Protein AF-A0A7Y8HUL1-F1 (afdb_monomer_lite)

Radius of gyration: 12.6 Å; chains: 1; bounding box: 38×19×30 Å

pLDDT: mean 94.22, std 7.66, range [53.25, 98.19]

Sequence (68 aa):
HSTNELLLDPDVNGVKTGYTSKAGRCLIASMFKDGHRLLLVGLNVMDQWEQASRLLHYGHAVLQGAKG

Foldseek 3Di:
DDPDPLVVDVQKDDDDWDDDPVWATWGWTWGHDPNDIDIDTDTNDPCCNVVVVVVVVVVVVVVVVVVD

Secondary structure (DSSP, 8-state):
----GGGGSTTEEEEEEEEETTTEEEEEEEEEETTEEEEEEESS-TTHHHHHHHHHHHHHHHHHHTT-

Structure (mmCIF, N/CA/C/O backbone):
data_AF-A0A7Y8HUL1-F1
#
_entry.id   AF-A0A7Y8HUL1-F1
#
loop_
_atom_site.group_PDB
_atom_site.id
_atom_site.type_symbol
_atom_site.label_atom_id
_atom_site.label_alt_id
_atom_site.label_comp_id
_atom_site.label_asym_id
_atom_site.label_entity_id
_atom_site.label_seq_id
_atom_site.pdbx_PDB_ins_code
_atom_site.Cartn_x
_atom_site.Cartn_y
_atom_site.Cartn_z
_atom_site.occupancy
_atom_site.B_iso_or_equiv
_atom_site.auth_seq_id
_atom_site.auth_comp_id
_atom_site.auth_asym_id
_atom_site.auth_atom_id
_atom_site.pdbx_PDB_model_num
ATOM 1 N N . HIS A 1 1 ? 11.083 8.885 4.811 1.00 77.69 1 HIS A N 1
ATOM 2 C CA . HIS A 1 1 ? 10.476 9.184 3.496 1.00 77.69 1 HIS A CA 1
ATOM 3 C C . HIS A 1 1 ? 9.881 7.891 2.942 1.00 77.69 1 HIS A C 1
ATOM 5 O O . HIS A 1 1 ? 10.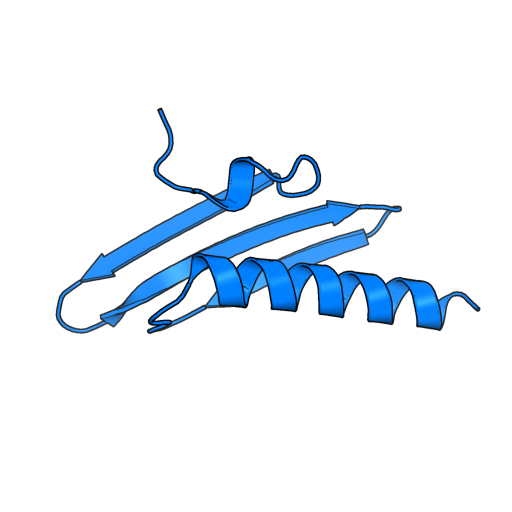567 6.878 2.986 1.00 77.69 1 HIS A O 1
ATOM 11 N N . SER A 1 2 ? 8.606 7.893 2.542 1.00 90.12 2 SER A N 1
ATOM 12 C CA . SER A 1 2 ? 7.879 6.722 2.020 1.00 90.12 2 SER A CA 1
ATOM 13 C C . SER A 1 2 ? 7.460 6.991 0.578 1.00 90.12 2 SER A C 1
ATOM 15 O O . SER A 1 2 ? 7.111 8.121 0.259 1.00 90.12 2 SER A O 1
ATOM 17 N N . THR A 1 3 ? 7.469 5.961 -0.271 1.00 90.00 3 THR A N 1
ATOM 18 C CA . THR A 1 3 ? 6.964 6.035 -1.655 1.00 90.00 3 THR A CA 1
ATOM 19 C C . THR A 1 3 ? 5.480 5.682 -1.769 1.00 90.00 3 THR A C 1
ATOM 21 O O . THR A 1 3 ? 4.955 5.607 -2.874 1.00 90.00 3 THR A O 1
ATOM 24 N N . ASN A 1 4 ? 4.805 5.402 -0.649 1.00 94.62 4 ASN A N 1
ATOM 25 C CA . ASN A 1 4 ? 3.377 5.109 -0.633 1.00 94.62 4 ASN A CA 1
ATOM 26 C C . ASN A 1 4 ? 2.560 6.408 -0.570 1.00 94.62 4 ASN A C 1
ATOM 28 O O . ASN A 1 4 ? 2.411 6.979 0.509 1.00 94.62 4 ASN A O 1
ATOM 32 N N . GLU A 1 5 ?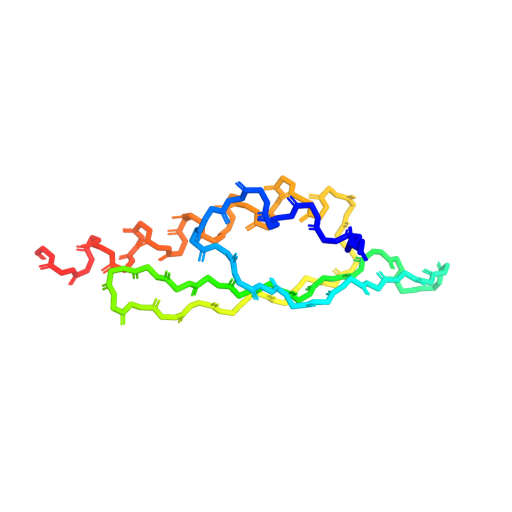 2.024 6.845 -1.712 1.00 96.00 5 GLU A N 1
ATOM 33 C CA . GLU A 1 5 ? 1.216 8.071 -1.820 1.00 96.00 5 GLU A CA 1
ATOM 34 C C . GLU A 1 5 ? -0.133 7.966 -1.098 1.00 96.00 5 GLU A C 1
ATOM 36 O O . GLU A 1 5 ? -0.706 8.982 -0.715 1.00 96.00 5 GLU A O 1
ATOM 41 N N . LEU A 1 6 ? -0.616 6.749 -0.818 1.00 96.81 6 LEU A N 1
ATOM 42 C CA . LEU A 1 6 ? -1.871 6.569 -0.087 1.00 96.81 6 LEU A CA 1
ATOM 43 C C . LEU A 1 6 ? -1.790 7.003 1.380 1.00 96.81 6 LEU A C 1
ATOM 45 O O . LEU A 1 6 ? -2.827 7.192 1.997 1.00 96.81 6 LEU A O 1
ATOM 49 N N . LEU A 1 7 ? -0.589 7.189 1.940 1.00 96.56 7 LEU A N 1
ATOM 50 C CA . LEU A 1 7 ? -0.415 7.653 3.324 1.00 96.56 7 LEU A CA 1
ATOM 51 C C . LEU A 1 7 ? -0.845 9.116 3.538 1.00 96.56 7 LEU A C 1
ATOM 53 O O . LEU A 1 7 ? -0.790 9.605 4.663 1.00 96.56 7 LEU A O 1
ATOM 57 N N . LEU A 1 8 ? -1.239 9.823 2.473 1.00 95.38 8 LEU A N 1
ATOM 58 C CA . LEU A 1 8 ? -1.904 11.125 2.568 1.00 95.38 8 LEU A CA 1
ATOM 59 C C . LEU A 1 8 ? -3.336 11.006 3.117 1.00 95.38 8 LEU A C 1
ATOM 61 O O . LEU A 1 8 ? -3.858 11.975 3.663 1.00 95.38 8 LEU A O 1
ATOM 65 N N . ASP A 1 9 ? -3.962 9.836 2.979 1.00 96.75 9 ASP A N 1
ATOM 66 C CA . ASP A 1 9 ? -5.239 9.517 3.609 1.00 96.75 9 ASP A CA 1
ATOM 67 C C . ASP A 1 9 ? -4.986 9.055 5.061 1.00 96.75 9 ASP A C 1
ATOM 69 O O . ASP A 1 9 ? -4.276 8.064 5.261 1.00 96.75 9 ASP A O 1
ATOM 73 N N . PRO A 1 10 ? -5.546 9.732 6.083 1.00 96.75 10 PRO A N 1
ATOM 74 C CA . PRO A 1 10 ? -5.315 9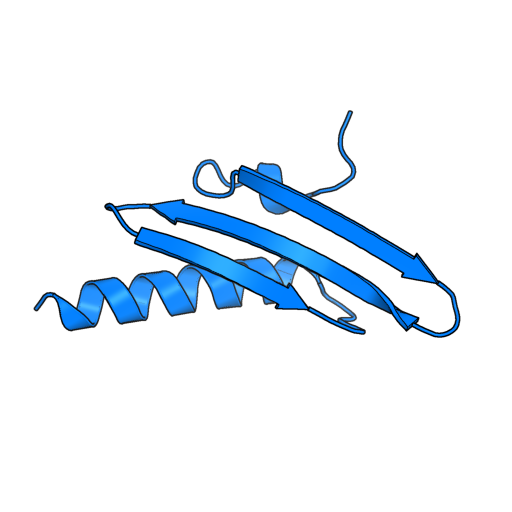.391 7.489 1.00 96.75 10 PRO A CA 1
ATOM 75 C C . PRO A 1 10 ? -5.861 8.013 7.890 1.00 96.75 10 PRO A C 1
ATOM 77 O O . PRO A 1 10 ? -5.409 7.448 8.887 1.00 96.75 10 PRO A O 1
ATOM 80 N N . ASP A 1 11 ? -6.806 7.461 7.127 1.00 97.56 11 ASP A N 1
ATOM 81 C CA . ASP A 1 11 ? -7.388 6.145 7.388 1.00 97.56 11 ASP A CA 1
ATOM 82 C C . ASP A 1 11 ? -6.522 5.008 6.803 1.00 97.56 11 ASP A C 1
ATOM 84 O O . ASP A 1 11 ? -6.712 3.831 7.137 1.00 97.56 11 ASP A O 1
ATOM 88 N N . VAL A 1 12 ? -5.545 5.332 5.943 1.00 97.69 12 VAL A N 1
ATOM 89 C CA . VAL A 1 12 ? -4.607 4.379 5.335 1.00 97.69 12 VAL A CA 1
ATOM 90 C C . VAL A 1 12 ? -3.320 4.295 6.153 1.00 97.69 12 VAL A C 1
ATOM 92 O O . VAL A 1 12 ? -2.637 5.279 6.406 1.00 97.69 12 VAL A O 1
ATOM 95 N N . ASN A 1 13 ? -2.924 3.076 6.521 1.00 94.69 13 ASN A N 1
ATOM 96 C CA . ASN A 1 13 ? -1.779 2.831 7.407 1.00 94.69 13 ASN A CA 1
ATOM 97 C C . ASN A 1 13 ? -0.649 1.998 6.777 1.00 94.69 13 ASN A C 1
ATOM 99 O O . ASN A 1 13 ? 0.272 1.579 7.476 1.00 94.69 13 ASN A O 1
ATOM 103 N N . GLY A 1 14 ? -0.682 1.743 5.466 1.00 92.75 14 GLY A N 1
ATOM 104 C CA . GLY A 1 14 ? 0.336 0.935 4.791 1.00 92.75 14 GLY A CA 1
ATOM 105 C C . GLY A 1 14 ? -0.071 0.485 3.385 1.00 92.75 14 GLY A C 1
ATOM 106 O O . GLY A 1 14 ? -1.039 0.994 2.834 1.00 92.75 14 GLY A O 1
ATOM 107 N N . VAL A 1 15 ? 0.629 -0.461 2.749 1.00 92.38 15 VAL A N 1
ATOM 108 C CA . VAL A 1 15 ? 1.751 -1.266 3.272 1.00 92.38 15 VAL A CA 1
ATOM 109 C C . VAL A 1 15 ? 2.986 -1.174 2.375 1.00 92.38 15 VAL A C 1
ATOM 111 O O . VAL A 1 15 ? 4.029 -0.714 2.833 1.00 92.38 15 VAL A O 1
ATOM 114 N N . LYS A 1 16 ? 2.923 -1.600 1.109 1.00 96.38 16 LYS A N 1
ATOM 115 C CA . LYS A 1 16 ? 4.123 -1.687 0.263 1.00 96.38 16 LYS A CA 1
ATOM 116 C C . LYS A 1 16 ? 3.812 -1.519 -1.215 1.00 96.38 16 LYS A C 1
ATOM 118 O O . LYS A 1 16 ? 2.867 -2.098 -1.732 1.00 96.38 16 LYS A O 1
ATOM 123 N N . THR A 1 17 ? 4.683 -0.787 -1.895 1.00 96.56 17 THR A N 1
ATOM 124 C CA . THR A 1 17 ? 4.719 -0.633 -3.354 1.00 96.56 17 THR A CA 1
ATOM 125 C C . THR A 1 17 ? 5.746 -1.574 -3.983 1.00 96.56 17 THR A C 1
ATOM 127 O O . THR A 1 17 ? 6.757 -1.902 -3.358 1.00 96.56 17 THR A O 1
ATOM 130 N N . GLY A 1 18 ? 5.553 -1.987 -5.228 1.00 96.06 18 GLY A N 1
ATOM 131 C CA . GLY A 1 18 ? 6.511 -2.803 -5.969 1.00 96.06 18 GLY A CA 1
ATOM 132 C C . GLY A 1 18 ? 6.445 -2.515 -7.461 1.00 96.06 18 GLY A C 1
ATOM 133 O O . GLY A 1 18 ? 5.376 -2.240 -7.994 1.00 96.06 18 GLY A O 1
ATOM 134 N N . TYR A 1 19 ? 7.589 -2.572 -8.135 1.00 96.88 19 TYR A N 1
ATOM 135 C CA . TYR A 1 19 ? 7.645 -2.446 -9.586 1.00 96.88 19 TYR A CA 1
ATOM 136 C C . TYR A 1 19 ? 8.784 -3.284 -10.157 1.00 96.88 19 TYR A C 1
ATOM 138 O O . TYR A 1 19 ? 9.910 -3.233 -9.664 1.00 96.88 19 TYR A O 1
ATOM 146 N N . THR A 1 20 ? 8.493 -4.024 -11.223 1.00 97.44 20 THR A N 1
ATOM 147 C CA . THR A 1 20 ? 9.495 -4.566 -12.148 1.00 97.44 20 THR A CA 1
ATOM 148 C C . THR A 1 20 ? 8.951 -4.453 -13.568 1.00 97.44 20 THR A C 1
ATOM 150 O O . THR A 1 20 ? 7.737 -4.394 -13.759 1.00 97.44 20 THR A O 1
ATOM 153 N N . SER A 1 21 ? 9.820 -4.490 -14.578 1.00 97.44 21 SER A N 1
ATOM 154 C CA . SER A 1 21 ? 9.382 -4.459 -15.981 1.00 97.44 21 SER A CA 1
ATOM 155 C C . SER A 1 21 ? 8.456 -5.622 -16.359 1.00 97.44 21 SER A C 1
ATOM 157 O O . SER A 1 21 ? 7.606 -5.457 -17.224 1.00 97.44 21 SER A O 1
ATOM 159 N N . LYS A 1 22 ? 8.592 -6.786 -15.707 1.00 97.81 22 LYS A N 1
ATOM 160 C CA . LYS A 1 22 ? 7.761 -7.972 -15.976 1.00 97.81 22 LYS A CA 1
ATOM 161 C C . LYS A 1 22 ? 6.450 -7.993 -15.189 1.00 97.81 22 LYS A C 1
ATOM 163 O O . LYS A 1 22 ? 5.460 -8.501 -15.697 1.00 97.81 22 LYS A O 1
ATOM 168 N N . ALA A 1 23 ? 6.451 -7.496 -13.952 1.00 97.00 23 ALA A N 1
ATOM 169 C CA . ALA A 1 23 ? 5.279 -7.535 -13.071 1.00 97.00 23 ALA A CA 1
ATOM 170 C C . ALA A 1 23 ? 4.384 -6.291 -13.188 1.00 97.00 23 ALA A C 1
ATOM 172 O O . ALA A 1 23 ? 3.251 -6.305 -12.713 1.00 97.00 23 ALA A O 1
ATOM 173 N N . GLY A 1 24 ? 4.903 -5.209 -13.773 1.00 97.38 24 GLY A N 1
ATOM 174 C CA . GLY A 1 24 ? 4.254 -3.908 -13.728 1.00 97.38 24 GLY A CA 1
ATOM 175 C C . GLY A 1 24 ? 4.220 -3.340 -12.310 1.00 97.38 24 GLY A C 1
ATOM 176 O O . GLY A 1 24 ? 5.062 -3.658 -11.464 1.00 97.38 24 GLY A O 1
ATOM 177 N N . ARG A 1 25 ? 3.259 -2.447 -12.072 1.00 97.19 25 ARG A N 1
ATOM 178 C CA . ARG A 1 25 ? 3.039 -1.755 -10.797 1.00 97.19 25 ARG A CA 1
ATOM 179 C C . ARG A 1 25 ? 2.204 -2.616 -9.848 1.00 97.19 25 ARG A C 1
ATOM 181 O O . ARG A 1 25 ? 1.073 -2.967 -10.164 1.00 97.19 25 ARG A O 1
ATOM 188 N N . CYS A 1 26 ? 2.752 -2.948 -8.687 1.00 97.69 26 CYS A N 1
ATOM 189 C CA . CYS A 1 26 ? 2.075 -3.710 -7.641 1.00 97.69 26 CYS A CA 1
ATOM 190 C C . CYS A 1 26 ? 1.984 -2.888 -6.352 1.00 97.69 26 CYS A C 1
ATOM 192 O O . CYS A 1 26 ? 2.884 -2.114 -6.017 1.00 97.69 26 CYS A O 1
ATOM 194 N N . LEU A 1 27 ? 0.914 -3.099 -5.593 1.00 97.19 27 LEU A N 1
ATOM 195 C CA . LEU A 1 27 ? 0.641 -2.372 -4.360 1.00 97.19 27 LEU A CA 1
ATOM 196 C C . LEU A 1 27 ? -0.120 -3.259 -3.376 1.00 97.19 27 LEU A C 1
ATOM 198 O O . LEU A 1 27 ? -1.102 -3.897 -3.734 1.00 97.19 27 LEU A O 1
ATOM 202 N N . ILE A 1 28 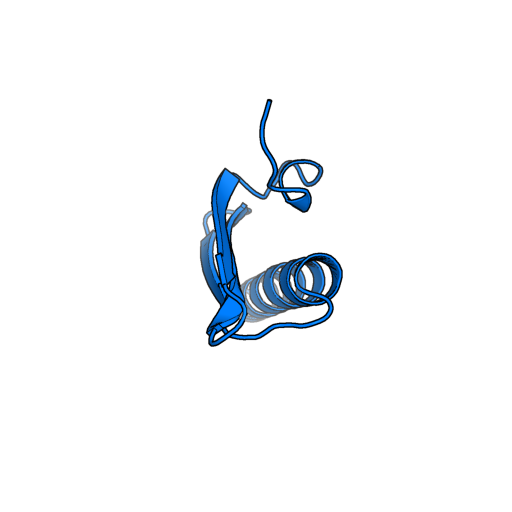? 0.305 -3.245 -2.118 1.00 97.88 28 ILE A N 1
ATOM 203 C CA . ILE A 1 28 ? -0.484 -3.722 -0.986 1.00 97.88 28 ILE A CA 1
ATOM 204 C C . ILE A 1 28 ? -0.824 -2.505 -0.135 1.00 97.88 28 ILE A C 1
ATOM 206 O O . ILE A 1 28 ? 0.087 -1.803 0.315 1.00 97.88 28 ILE A O 1
ATOM 210 N N . ALA A 1 29 ? -2.112 -2.267 0.094 1.00 97.88 29 ALA A N 1
ATOM 211 C CA . ALA A 1 29 ? -2.614 -1.153 0.888 1.00 97.88 29 ALA A CA 1
ATOM 212 C C . ALA A 1 29 ? -3.503 -1.646 2.035 1.00 97.88 29 ALA A C 1
ATOM 214 O O . ALA A 1 29 ? -4.213 -2.639 1.888 1.00 97.88 29 ALA A O 1
ATOM 215 N N . SER A 1 30 ? -3.456 -0.962 3.178 1.00 98.06 30 SER A N 1
ATOM 216 C CA . SER A 1 30 ? -4.269 -1.287 4.355 1.00 98.06 30 SER A CA 1
ATOM 217 C C . SER A 1 30 ? -4.966 -0.036 4.873 1.00 98.06 30 SER A C 1
ATOM 219 O O . SER A 1 30 ? -4.332 1.009 5.003 1.00 98.06 30 SER A O 1
ATOM 221 N N . MET A 1 31 ? -6.254 -0.162 5.188 1.00 98.19 31 MET A N 1
ATOM 222 C CA . MET A 1 31 ? -7.086 0.889 5.774 1.00 98.19 31 MET A CA 1
ATOM 223 C C . MET A 1 31 ? -7.677 0.397 7.091 1.00 98.19 31 MET A C 1
ATOM 225 O O . MET A 1 31 ? -8.088 -0.763 7.190 1.00 98.19 31 MET A O 1
ATOM 229 N N . PHE A 1 32 ? -7.723 1.263 8.100 1.00 97.25 32 PHE A N 1
ATOM 230 C CA . PHE A 1 32 ? -8.456 1.006 9.335 1.00 97.25 32 PHE A CA 1
ATOM 231 C C . PHE A 1 32 ? -9.382 2.177 9.644 1.00 97.25 32 PHE A C 1
ATOM 233 O O . PHE A 1 32 ? -8.908 3.268 9.936 1.00 97.25 32 PHE A O 1
ATOM 240 N N . LYS A 1 33 ? -10.692 1.934 9.585 1.00 95.31 33 LYS A N 1
ATOM 241 C CA . LYS A 1 33 ? -11.722 2.960 9.758 1.00 95.31 33 LYS A CA 1
ATOM 242 C C . LYS A 1 33 ? -12.987 2.357 10.357 1.00 95.31 33 LYS A C 1
ATOM 244 O O . LYS A 1 33 ? -13.368 1.248 9.987 1.00 95.31 33 LYS A O 1
ATOM 249 N N . ASP A 1 34 ? -13.605 3.058 11.308 1.00 94.56 34 ASP A N 1
ATOM 250 C CA . ASP A 1 34 ? -14.890 2.691 11.926 1.00 94.56 34 ASP A CA 1
ATOM 251 C C . ASP A 1 34 ? -14.964 1.234 12.433 1.00 94.56 34 ASP A C 1
ATOM 253 O O . ASP A 1 34 ? -15.975 0.535 12.290 1.00 94.56 34 ASP A O 1
ATOM 257 N N . GLY A 1 35 ? -13.856 0.757 13.013 1.00 94.31 35 GLY A N 1
ATOM 258 C CA . GLY A 1 35 ? -13.717 -0.603 13.545 1.00 94.31 35 GLY A CA 1
ATOM 259 C C . GLY A 1 35 ? -13.453 -1.689 12.495 1.00 94.31 35 GLY A C 1
ATOM 260 O O . GLY A 1 35 ? -13.320 -2.856 12.858 1.00 94.31 35 GLY A O 1
ATOM 261 N N . HIS A 1 36 ? -13.330 -1.337 11.214 1.00 94.38 36 HIS A N 1
ATOM 262 C CA . HIS A 1 36 ? -13.023 -2.267 10.130 1.00 94.38 36 HIS A CA 1
ATOM 263 C C . HIS A 1 36 ? -11.591 -2.128 9.639 1.00 94.38 36 HIS A C 1
ATOM 265 O O . HIS A 1 36 ? -11.062 -1.026 9.511 1.00 94.38 36 HIS A O 1
ATOM 271 N N . ARG A 1 37 ? -10.983 -3.267 9.299 1.00 96.00 37 ARG A N 1
ATOM 272 C CA . ARG A 1 37 ? -9.696 -3.329 8.609 1.00 96.00 37 ARG A CA 1
ATOM 273 C C . ARG A 1 37 ? -9.893 -3.876 7.202 1.00 96.00 37 ARG A C 1
ATOM 275 O O . ARG A 1 37 ? -10.427 -4.970 7.047 1.00 96.00 37 ARG A O 1
ATOM 282 N N . LEU A 1 38 ? -9.418 -3.137 6.205 1.00 97.75 38 LEU A N 1
ATOM 283 C CA . LEU A 1 38 ? -9.398 -3.557 4.807 1.00 97.75 38 LEU A CA 1
ATOM 284 C C . LEU A 1 38 ? -7.953 -3.766 4.359 1.00 97.75 38 LEU A C 1
ATOM 286 O O . LEU A 1 38 ? -7.074 -2.980 4.714 1.00 97.75 38 LEU A O 1
ATOM 290 N N . LEU A 1 39 ? -7.726 -4.805 3.557 1.00 97.94 39 LEU A N 1
ATOM 291 C CA . LEU A 1 39 ? -6.462 -5.063 2.875 1.00 97.94 39 LEU A CA 1
ATOM 292 C C . LEU A 1 39 ? -6.736 -5.174 1.375 1.00 97.94 39 LEU A C 1
ATOM 294 O O . LEU A 1 39 ? -7.537 -6.005 0.953 1.00 97.94 39 LEU A O 1
ATOM 298 N N . LEU A 1 40 ? -6.061 -4.353 0.578 1.00 98.00 40 LEU A N 1
ATOM 299 C CA . LEU A 1 40 ? -6.125 -4.388 -0.877 1.00 98.00 40 LEU A CA 1
ATOM 300 C C . LEU A 1 40 ? -4.790 -4.880 -1.433 1.00 98.00 40 LEU A C 1
ATOM 302 O O . LEU A 1 40 ? -3.739 -4.345 -1.083 1.00 98.00 40 LEU A O 1
ATOM 306 N N . VAL A 1 41 ? -4.842 -5.860 -2.335 1.00 98.12 41 VAL A N 1
ATOM 307 C CA . VAL A 1 41 ? -3.687 -6.329 -3.108 1.00 98.12 41 VAL A CA 1
ATOM 308 C C . VAL A 1 41 ? -3.943 -6.033 -4.581 1.00 98.12 41 VAL A C 1
ATOM 310 O O . VAL A 1 41 ? -4.827 -6.623 -5.195 1.00 98.12 41 VAL A O 1
ATOM 313 N N . GLY A 1 42 ? -3.171 -5.108 -5.140 1.00 97.38 42 GLY A N 1
ATOM 314 C CA . GLY A 1 42 ? -3.161 -4.769 -6.557 1.00 97.38 42 GLY A CA 1
ATOM 315 C C . GLY A 1 42 ? -1.929 -5.348 -7.246 1.00 97.38 42 GLY A C 1
ATOM 316 O O . GLY A 1 42 ? -0.800 -5.115 -6.807 1.00 97.38 42 GLY A O 1
ATOM 317 N N . LEU A 1 43 ? -2.144 -6.073 -8.343 1.00 97.81 43 LEU A N 1
ATOM 318 C CA . LEU A 1 43 ? -1.093 -6.606 -9.209 1.00 97.81 43 LEU A CA 1
ATOM 319 C C . LEU A 1 43 ? -1.238 -5.997 -10.604 1.00 97.81 43 LEU A C 1
ATOM 321 O O . LEU A 1 43 ? -2.339 -5.990 -11.149 1.00 97.81 43 LEU A O 1
ATOM 325 N N . ASN A 1 44 ? -0.134 -5.504 -11.168 1.00 97.50 44 ASN A N 1
ATOM 326 C CA . ASN A 1 44 ? -0.088 -4.848 -12.478 1.00 97.50 44 ASN A CA 1
ATOM 327 C C . ASN A 1 44 ? -1.153 -3.741 -12.673 1.00 97.50 44 ASN A C 1
ATOM 329 O O . ASN A 1 44 ? -1.906 -3.735 -13.647 1.00 97.50 44 ASN A O 1
ATOM 333 N N . VAL A 1 45 ? -1.231 -2.799 -11.732 1.00 95.81 45 VAL A N 1
ATOM 334 C CA . VAL A 1 45 ? -2.207 -1.700 -11.732 1.00 95.81 45 VAL A CA 1
ATOM 335 C C . VAL A 1 45 ? -1.559 -0.424 -12.272 1.00 95.81 45 VAL A C 1
ATOM 337 O O . VAL A 1 45 ? -0.679 0.144 -11.631 1.00 95.81 45 VAL A O 1
ATOM 340 N N . MET A 1 46 ? -1.996 0.040 -13.446 1.00 89.31 46 MET A N 1
ATOM 341 C CA . MET A 1 46 ? -1.459 1.245 -14.105 1.00 89.31 46 MET A CA 1
ATOM 342 C C . MET A 1 46 ? -1.605 2.499 -13.228 1.00 89.31 46 MET A C 1
ATOM 344 O O . MET A 1 46 ? -0.595 3.119 -12.891 1.00 89.31 46 MET A O 1
ATOM 348 N N . ASP A 1 47 ? -2.828 2.784 -12.769 1.00 94.38 47 ASP A N 1
ATOM 349 C CA . ASP A 1 47 ? -3.161 3.931 -11.911 1.00 94.38 47 ASP A CA 1
ATOM 350 C C . ASP A 1 47 ? -3.322 3.496 -10.449 1.00 94.38 47 ASP A C 1
ATOM 352 O O . ASP A 1 47 ? -4.366 3.687 -9.822 1.00 94.38 47 ASP A O 1
ATOM 356 N N . GLN A 1 48 ? -2.287 2.841 -9.906 1.00 95.06 48 GLN A N 1
ATOM 357 C CA . GLN A 1 48 ? -2.349 2.158 -8.605 1.00 95.06 48 GLN A CA 1
ATOM 358 C C . GLN A 1 48 ? -2.856 3.038 -7.453 1.00 95.06 48 GLN A C 1
ATOM 360 O O . GLN A 1 48 ? -3.475 2.516 -6.534 1.00 95.06 48 GLN A O 1
ATOM 365 N N . TRP A 1 49 ? -2.624 4.352 -7.497 1.00 96.12 49 TRP A N 1
ATOM 366 C CA . TRP A 1 49 ? -3.037 5.282 -6.445 1.00 96.12 49 TRP A CA 1
ATOM 367 C C . TRP A 1 49 ? -4.524 5.602 -6.493 1.00 96.12 49 TRP A C 1
ATOM 369 O O . TRP A 1 49 ? -5.225 5.397 -5.503 1.00 96.12 49 TRP A O 1
ATOM 379 N N . GLU A 1 50 ? -5.017 6.038 -7.653 1.00 96.88 50 GLU A N 1
ATOM 380 C CA . GLU A 1 50 ? -6.434 6.342 -7.839 1.00 96.88 50 GLU A CA 1
ATOM 381 C C . GLU A 1 50 ? -7.281 5.083 -7.633 1.00 96.88 50 GLU A C 1
ATOM 383 O O . GLU A 1 50 ? -8.252 5.094 -6.875 1.00 96.88 50 GLU A O 1
ATOM 388 N N . GLN A 1 51 ? -6.878 3.967 -8.249 1.00 96.81 51 GLN A N 1
ATOM 389 C CA . GLN A 1 51 ? -7.614 2.709 -8.155 1.00 96.81 51 GLN A CA 1
ATOM 390 C C . GLN A 1 51 ? -7.650 2.187 -6.717 1.00 96.81 51 GLN A C 1
ATOM 392 O O . GLN A 1 51 ? -8.712 1.795 -6.237 1.00 96.81 51 GLN A O 1
ATOM 397 N N . ALA A 1 52 ? -6.522 2.212 -6.000 1.00 97.44 52 ALA A N 1
ATOM 398 C CA . ALA A 1 52 ? -6.492 1.726 -4.627 1.00 97.44 52 ALA A CA 1
ATOM 399 C C . ALA A 1 52 ? -7.290 2.609 -3.667 1.00 97.44 52 ALA A C 1
ATOM 401 O O . ALA A 1 52 ? -8.026 2.072 -2.841 1.00 97.44 52 ALA A O 1
ATOM 402 N N . SER A 1 53 ? -7.196 3.935 -3.800 1.00 97.38 53 SER A N 1
ATOM 403 C CA . SER A 1 53 ? -7.999 4.869 -3.005 1.00 97.38 53 SER A CA 1
ATOM 404 C C . SER A 1 53 ? -9.496 4.617 -3.218 1.00 97.38 53 SER A C 1
ATOM 406 O O . SER A 1 53 ? -10.224 4.359 -2.257 1.00 97.38 53 SER A O 1
ATOM 408 N N . ARG A 1 54 ? -9.938 4.553 -4.482 1.00 97.69 54 ARG A N 1
ATOM 409 C CA . ARG A 1 54 ? -11.340 4.292 -4.834 1.00 97.69 54 ARG A CA 1
ATOM 410 C C . ARG A 1 54 ? -11.839 2.947 -4.311 1.00 97.69 54 ARG A C 1
ATOM 412 O O . ARG A 1 54 ? -12.942 2.882 -3.777 1.00 97.69 54 ARG A O 1
ATOM 419 N N . LEU A 1 55 ? -11.050 1.879 -4.445 1.00 97.94 55 LEU A N 1
ATOM 420 C CA . LEU A 1 55 ? -11.441 0.539 -3.993 1.00 97.94 55 LEU A CA 1
ATOM 421 C C . LEU A 1 55 ? -11.502 0.425 -2.466 1.00 97.94 55 LEU A C 1
ATOM 423 O O . LEU A 1 55 ? -12.423 -0.207 -1.950 1.00 97.94 55 LEU A O 1
ATOM 427 N N . LEU A 1 56 ? -10.567 1.044 -1.740 1.00 97.81 56 LEU A N 1
ATOM 428 C CA . LEU A 1 56 ? -10.594 1.061 -0.276 1.00 97.81 56 LEU A CA 1
ATOM 429 C C . LEU A 1 56 ? -11.820 1.822 0.247 1.00 97.81 56 LEU A C 1
ATOM 431 O O . LEU A 1 56 ? -12.532 1.305 1.108 1.00 97.81 56 LEU A O 1
ATOM 435 N N . HIS A 1 57 ? -12.119 3.003 -0.306 1.00 97.56 57 HIS A N 1
ATOM 436 C CA . HIS A 1 57 ? -13.309 3.772 0.082 1.00 97.56 57 HIS A CA 1
ATOM 437 C C . HIS A 1 57 ? -14.609 3.078 -0.319 1.00 97.56 57 HIS A C 1
ATOM 439 O O . HIS A 1 57 ? -15.557 3.080 0.463 1.00 97.56 57 HIS A O 1
ATOM 445 N N . TYR A 1 58 ? -14.648 2.430 -1.486 1.00 97.81 58 TYR A N 1
ATOM 446 C CA . TYR A 1 58 ? -15.788 1.609 -1.890 1.00 97.81 58 TYR A CA 1
ATOM 447 C C . TYR A 1 58 ? -16.022 0.453 -0.911 1.00 97.81 58 TYR A C 1
ATOM 449 O O . TYR A 1 58 ? -17.132 0.290 -0.407 1.00 97.81 58 TYR A O 1
ATOM 457 N N . GLY A 1 59 ? -14.978 -0.316 -0.585 1.00 96.94 59 GLY A N 1
ATOM 458 C CA . GLY A 1 59 ? -15.076 -1.414 0.376 1.00 96.94 59 GLY A CA 1
ATOM 459 C C . GLY A 1 59 ? -15.548 -0.935 1.750 1.00 96.94 59 GLY A C 1
ATOM 460 O O . GLY A 1 59 ? -16.398 -1.573 2.367 1.00 96.94 59 GLY A O 1
ATOM 461 N N . HIS A 1 60 ? -15.056 0.220 2.206 1.00 96.62 60 HIS A N 1
ATOM 462 C CA . HIS A 1 60 ? -15.523 0.830 3.445 1.00 96.62 60 HIS A CA 1
ATOM 463 C C . HIS A 1 60 ? -17.010 1.216 3.375 1.00 96.62 60 HIS A C 1
ATOM 465 O O . HIS A 1 60 ? -17.767 0.879 4.282 1.00 96.62 60 HIS A O 1
ATOM 471 N N . ALA A 1 61 ? -17.454 1.871 2.298 1.00 96.25 61 ALA A N 1
ATOM 472 C CA . ALA A 1 61 ? -18.853 2.265 2.117 1.00 96.25 61 ALA A CA 1
ATOM 473 C C . ALA A 1 61 ? -19.807 1.058 2.118 1.00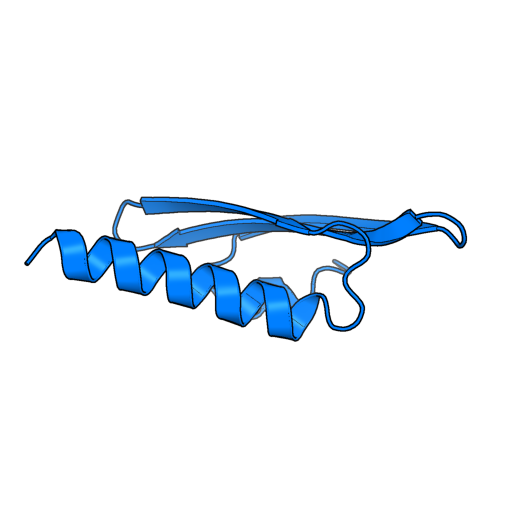 96.25 61 ALA A C 1
ATOM 475 O O . ALA A 1 61 ? -20.867 1.114 2.740 1.00 96.25 61 ALA A O 1
ATOM 476 N N . VAL A 1 62 ? -19.406 -0.054 1.494 1.00 96.12 62 VAL A N 1
ATOM 477 C CA . VAL A 1 62 ? -20.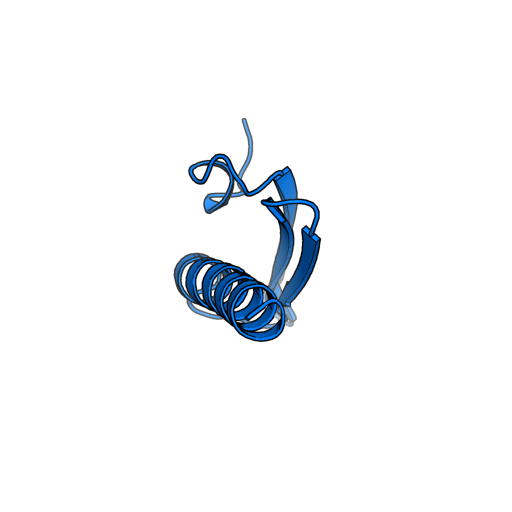168 -1.314 1.522 1.00 96.12 62 VAL A CA 1
ATOM 478 C C . VAL A 1 62 ? -20.300 -1.854 2.951 1.00 96.12 62 VAL A C 1
ATOM 480 O O . VAL A 1 62 ? -21.390 -2.261 3.350 1.00 96.12 62 VAL A O 1
ATOM 483 N N . LEU A 1 63 ? -19.226 -1.819 3.748 1.00 93.06 63 LEU A N 1
ATOM 484 C CA . LEU A 1 63 ? -19.259 -2.264 5.148 1.00 93.06 63 LEU A CA 1
ATOM 485 C C . LEU A 1 63 ? -20.134 -1.370 6.040 1.00 93.06 63 LEU A C 1
ATOM 487 O O . LEU A 1 63 ? -20.761 -1.880 6.965 1.00 93.06 63 LEU A O 1
ATOM 491 N N . GLN A 1 64 ? -20.209 -0.066 5.762 1.00 87.69 64 GLN A N 1
ATOM 492 C CA . GLN A 1 64 ? -21.116 0.844 6.473 1.00 87.69 64 GLN A CA 1
ATOM 493 C C . GLN A 1 64 ? -22.582 0.600 6.104 1.00 87.69 64 GLN A C 1
ATOM 495 O O . GLN A 1 64 ? -23.432 0.563 6.987 1.00 87.69 64 GLN A O 1
ATOM 500 N N . GLY A 1 65 ? -22.881 0.375 4.821 1.00 82.81 65 GLY A N 1
ATOM 501 C CA . GLY A 1 65 ? -24.238 0.057 4.366 1.00 82.81 65 GLY A CA 1
ATOM 502 C C . GLY A 1 65 ? -24.779 -1.258 4.936 1.00 82.81 65 GLY A C 1
ATOM 503 O O . GLY A 1 65 ? -25.973 -1.371 5.172 1.00 82.81 65 GLY A O 1
ATOM 504 N N . ALA A 1 66 ? -23.906 -2.228 5.223 1.00 73.94 66 ALA A N 1
ATOM 505 C CA . ALA A 1 66 ? -24.279 -3.493 5.860 1.00 73.94 66 ALA A CA 1
ATOM 506 C C . ALA A 1 66 ? -24.600 -3.378 7.366 1.00 73.94 66 ALA A C 1
ATOM 508 O O . ALA A 1 66 ? -25.064 -4.349 7.960 1.00 73.94 66 ALA A O 1
ATOM 509 N N . LYS A 1 67 ? -24.323 -2.228 8.000 1.00 63.38 67 LYS A N 1
ATOM 510 C CA . LYS A 1 67 ? -24.686 -1.952 9.402 1.00 63.38 67 LYS A CA 1
ATOM 511 C C . LYS A 1 67 ? -26.068 -1.297 9.556 1.00 63.38 67 LYS A C 1
ATOM 513 O O . LYS A 1 67 ? -26.479 -1.086 10.697 1.00 63.38 67 LYS A O 1
ATOM 518 N N . GLY A 1 68 ? -26.727 -0.941 8.449 1.00 53.25 68 GLY A N 1
ATOM 519 C CA . GLY A 1 68 ? -28.056 -0.318 8.406 1.00 53.25 68 GLY A CA 1
ATOM 520 C C . GLY A 1 68 ? -29.192 -1.318 8.268 1.00 53.25 68 GLY A C 1
ATOM 521 O O . GLY A 1 68 ? -28.979 -2.370 7.627 1.00 53.25 68 GLY A O 1
#